Protein AF-A0AAF0Z8D1-F1 (afdb_monomer_lite)

InterPro domains:
  IPR003369 Sec-independent protein translocase protein TatA/B/E [PF02416] (7-51)
  IPR006312 Sec-independent protein translocase protein TatA/E [MF_00236] (3-72)
  IPR006312 Sec-independent protein translocase protein TatA/E [TIGR01411] (8-50)

Foldseek 3Di:
DCVPCVPVVNVVVVVVVVCVVQNPVRVVVVCVVVVVVVVVVVVVVVCVVCVVPDDDDDDDPDDDDDDDDDDDDPPPDPPDDDDDDDDDDDDDDDD

pLDDT: mean 72.68, std 16.77, range [47.09, 95.38]

Sequence (95 aa):
MLGNAVKPTHLLILLIILVLLFGAKKLPDLAKSVGQSLKIFKKEMKELTEDDDKTAPTVQVVTPEQGAATPPVTPVDVTANPPRTPSGSTTPPQA

Secondary structure (DSSP, 8-state):
--TTTT-HHHHHHHHHHHHHHH-TTHHHHHHHHHHHHHHHHHHHHHHHHHTTS---PPP----------------------PPP-----------

Structure (mmCIF, N/CA/C/O backbone):
data_AF-A0AAF0Z8D1-F1
#
_entry.id   AF-A0AAF0Z8D1-F1
#
loop_
_atom_site.group_PDB
_atom_site.id
_atom_site.type_symbol
_atom_site.label_atom_id
_atom_site.label_alt_id
_atom_site.label_comp_id
_atom_site.label_asym_id
_atom_site.label_entity_id
_atom_site.label_seq_id
_atom_site.pdbx_PDB_ins_code
_atom_site.Cartn_x
_atom_site.Cartn_y
_atom_site.Cartn_z
_atom_site.occupancy
_atom_site.B_iso_or_equiv
_atom_site.auth_seq_id
_atom_site.auth_comp_id
_atom_site.auth_asym_id
_atom_site.auth_atom_id
_atom_site.pdbx_PDB_model_num
ATOM 1 N N . MET A 1 1 ? 23.044 16.593 -9.554 1.00 54.38 1 MET A N 1
ATOM 2 C CA . MET A 1 1 ? 23.498 15.238 -9.952 1.00 54.38 1 MET A CA 1
ATOM 3 C C . MET A 1 1 ? 22.549 14.099 -9.531 1.00 54.38 1 MET A C 1
ATOM 5 O O . MET A 1 1 ? 22.804 12.968 -9.906 1.00 54.38 1 MET A O 1
ATOM 9 N N . LEU A 1 2 ? 21.433 14.361 -8.824 1.00 60.97 2 LEU A N 1
ATOM 10 C CA . LEU A 1 2 ? 20.529 13.320 -8.286 1.00 60.97 2 LEU A CA 1
ATOM 11 C C . LEU A 1 2 ? 19.298 12.996 -9.172 1.00 60.97 2 LEU A C 1
ATOM 13 O O . LEU A 1 2 ? 18.630 11.989 -8.966 1.00 60.97 2 LEU A O 1
ATOM 17 N N . GLY A 1 3 ? 19.004 13.817 -10.188 1.00 66.12 3 GLY A N 1
ATOM 18 C CA . GLY A 1 3 ? 17.765 13.728 -10.982 1.00 66.12 3 GLY A CA 1
ATOM 19 C C . GLY A 1 3 ? 17.630 12.497 -11.889 1.00 66.12 3 GLY A C 1
ATOM 20 O O . GLY A 1 3 ? 16.544 12.218 -12.385 1.00 66.12 3 GLY A O 1
ATOM 21 N N . ASN A 1 4 ? 18.706 11.730 -12.093 1.00 69.44 4 ASN A N 1
ATOM 22 C CA . ASN A 1 4 ? 18.684 10.543 -12.952 1.00 69.44 4 ASN A CA 1
ATOM 23 C C . ASN A 1 4 ? 18.438 9.235 -12.188 1.00 69.44 4 ASN A C 1
ATOM 25 O O . ASN A 1 4 ? 18.012 8.266 -12.809 1.00 69.44 4 ASN A O 1
ATOM 29 N N . ALA A 1 5 ? 18.685 9.205 -10.874 1.00 66.44 5 ALA A N 1
ATOM 30 C CA . ALA A 1 5 ? 18.557 7.994 -10.059 1.00 66.44 5 ALA A CA 1
ATOM 31 C C . ALA A 1 5 ? 17.092 7.593 -9.826 1.00 66.44 5 ALA A C 1
ATOM 33 O O . ALA A 1 5 ? 16.782 6.421 -9.652 1.00 66.44 5 ALA A O 1
ATOM 34 N N . VAL A 1 6 ? 16.182 8.568 -9.887 1.00 79.56 6 VAL A N 1
ATOM 35 C CA . VAL A 1 6 ? 14.740 8.375 -9.676 1.00 79.56 6 VAL A CA 1
ATOM 36 C C . VAL A 1 6 ? 13.973 8.390 -10.998 1.00 79.56 6 VAL A C 1
ATOM 38 O O . VAL A 1 6 ? 12.808 8.778 -11.063 1.00 79.56 6 VAL A O 1
ATOM 41 N N . LYS A 1 7 ? 14.633 7.996 -12.095 1.00 84.56 7 LYS A N 1
ATOM 42 C CA . LYS A 1 7 ? 13.953 7.881 -13.383 1.00 84.56 7 LYS A CA 1
ATOM 43 C C . LYS A 1 7 ? 12.848 6.823 -13.277 1.00 84.56 7 LYS A C 1
ATOM 45 O O . LYS A 1 7 ? 13.134 5.720 -12.804 1.00 84.56 7 LYS A O 1
ATOM 50 N N . PRO A 1 8 ? 11.622 7.107 -13.760 1.00 84.94 8 PRO A N 1
ATOM 51 C CA . PRO A 1 8 ? 10.491 6.178 -13.677 1.00 84.94 8 PRO A CA 1
ATOM 52 C C . PRO A 1 8 ? 10.817 4.777 -14.205 1.00 84.94 8 PRO A C 1
ATOM 54 O O . PRO A 1 8 ? 10.347 3.781 -13.666 1.00 84.94 8 PRO A O 1
ATOM 57 N N . THR A 1 9 ? 11.693 4.693 -15.210 1.00 88.62 9 THR A N 1
ATOM 58 C CA . THR A 1 9 ? 12.191 3.430 -15.765 1.00 88.62 9 THR A CA 1
ATOM 59 C C . THR A 1 9 ? 12.975 2.587 -14.760 1.00 88.62 9 THR A C 1
ATOM 61 O O . THR A 1 9 ? 12.772 1.379 -14.709 1.00 88.62 9 THR A O 1
ATOM 64 N N . HIS A 1 10 ? 13.829 3.194 -13.930 1.00 86.88 10 HIS A N 1
ATOM 65 C CA . HIS A 1 10 ? 14.610 2.467 -12.923 1.00 86.88 10 HIS A CA 1
ATOM 66 C C . HIS A 1 10 ? 13.710 1.958 -11.792 1.00 86.88 10 HIS A C 1
ATOM 68 O O . HIS A 1 10 ? 13.858 0.815 -11.362 1.00 86.88 10 HIS A O 1
ATOM 74 N N . LEU A 1 11 ? 12.727 2.762 -11.365 1.00 89.38 11 LEU A N 1
ATOM 75 C CA . LEU A 1 11 ? 11.721 2.315 -10.396 1.00 89.38 11 LEU A CA 1
ATOM 76 C C . LEU A 1 11 ? 10.865 1.169 -10.934 1.00 89.38 11 LEU A C 1
ATOM 78 O O . LEU A 1 11 ? 10.590 0.231 -10.192 1.00 89.38 11 LEU A O 1
ATOM 82 N N . LEU A 1 12 ? 10.472 1.213 -12.209 1.00 91.75 12 LEU A N 1
ATOM 83 C CA . LEU A 1 12 ? 9.690 0.140 -12.819 1.00 91.75 12 LEU A CA 1
ATOM 84 C C . LEU A 1 12 ? 10.473 -1.180 -12.844 1.00 91.75 12 LEU A C 1
ATOM 86 O O . LEU A 1 12 ? 9.924 -2.224 -12.505 1.00 91.75 12 LEU A O 1
ATOM 90 N N . ILE A 1 13 ? 11.764 -1.129 -13.179 1.00 93.12 13 ILE A N 1
ATOM 91 C CA . ILE A 1 13 ? 12.650 -2.302 -13.170 1.00 93.12 13 ILE A CA 1
ATOM 92 C C . ILE A 1 13 ? 12.811 -2.859 -11.752 1.00 93.12 13 ILE A C 1
ATOM 94 O O . ILE A 1 13 ? 12.674 -4.065 -11.552 1.00 93.12 13 ILE A O 1
ATOM 98 N N . LEU A 1 14 ? 13.032 -1.997 -10.755 1.00 91.62 14 LEU A N 1
ATOM 99 C CA . LEU A 1 14 ? 13.126 -2.416 -9.356 1.00 91.62 14 LEU A CA 1
ATOM 100 C C . LEU A 1 14 ? 11.818 -3.055 -8.870 1.00 91.62 14 LEU A C 1
ATOM 102 O O . LEU A 1 14 ? 11.847 -4.100 -8.222 1.00 91.62 14 LEU A O 1
ATOM 106 N N . LEU A 1 15 ? 10.675 -2.461 -9.220 1.00 91.44 15 LEU A N 1
ATOM 107 C CA . LEU A 1 15 ? 9.354 -2.987 -8.888 1.00 91.44 15 LEU A CA 1
ATOM 108 C C . LEU A 1 15 ? 9.133 -4.366 -9.514 1.00 91.44 15 LEU A C 1
ATOM 110 O O . LEU A 1 15 ? 8.651 -5.262 -8.829 1.00 91.44 15 LEU A O 1
ATOM 114 N N . ILE A 1 16 ? 9.517 -4.556 -10.778 1.00 94.06 16 ILE A N 1
ATOM 115 C CA . ILE A 1 16 ? 9.431 -5.853 -11.461 1.00 94.06 16 ILE A CA 1
ATOM 116 C C . ILE A 1 16 ? 10.241 -6.908 -10.705 1.00 94.06 16 ILE A C 1
ATOM 118 O O . ILE A 1 16 ? 9.701 -7.967 -10.394 1.00 94.06 16 ILE A O 1
ATOM 122 N N . ILE A 1 17 ? 11.494 -6.615 -10.339 1.00 94.50 17 ILE A N 1
ATOM 123 C CA . ILE A 1 17 ? 12.338 -7.542 -9.566 1.00 94.50 17 ILE A CA 1
ATOM 124 C C . ILE A 1 17 ? 11.685 -7.871 -8.216 1.00 94.50 17 ILE A C 1
ATOM 126 O O . ILE A 1 17 ? 11.625 -9.033 -7.821 1.00 94.50 17 ILE A O 1
ATOM 130 N N . LEU A 1 18 ? 11.131 -6.873 -7.528 1.00 93.38 18 LEU A N 1
ATOM 131 C CA . LEU A 1 18 ? 10.437 -7.067 -6.255 1.00 93.38 18 LEU A CA 1
ATOM 132 C C . LEU A 1 18 ? 9.188 -7.953 -6.417 1.00 93.38 18 LEU A C 1
ATOM 134 O O . LEU A 1 18 ? 8.949 -8.847 -5.610 1.00 93.38 18 LEU A O 1
ATOM 138 N N . VAL A 1 19 ? 8.417 -7.763 -7.490 1.00 92.88 19 VAL A N 1
ATOM 139 C CA . VAL A 1 19 ? 7.268 -8.614 -7.838 1.00 92.88 19 VAL A CA 1
ATOM 140 C C . VAL A 1 19 ? 7.706 -10.039 -8.178 1.00 92.88 19 VAL A C 1
ATOM 142 O O . VAL A 1 19 ? 6.997 -10.972 -7.822 1.00 92.88 19 VAL A O 1
ATOM 145 N N . LEU A 1 20 ? 8.851 -10.237 -8.832 1.00 93.94 20 LEU A N 1
ATOM 146 C CA . LEU A 1 20 ? 9.394 -11.569 -9.129 1.00 93.94 20 LEU A CA 1
ATOM 147 C C . LEU A 1 20 ? 9.835 -12.311 -7.859 1.00 93.94 20 LEU A C 1
ATOM 149 O O . LEU A 1 20 ? 9.571 -13.503 -7.738 1.00 93.94 20 LEU A O 1
ATOM 153 N N . LEU A 1 21 ? 10.460 -11.617 -6.903 1.00 93.38 21 LEU A N 1
ATOM 154 C CA . LEU A 1 21 ? 10.923 -12.210 -5.641 1.00 93.38 21 LEU A CA 1
ATOM 155 C C . LEU A 1 21 ? 9.772 -12.501 -4.671 1.00 93.38 21 LEU A C 1
ATOM 157 O O . LEU A 1 21 ? 9.700 -13.582 -4.093 1.00 93.38 21 LEU A O 1
ATOM 161 N N . PHE A 1 22 ? 8.883 -11.529 -4.471 1.00 90.38 22 PHE A N 1
ATOM 162 C CA . PHE A 1 22 ? 7.805 -11.623 -3.484 1.00 90.38 22 PHE A CA 1
ATOM 163 C C . PHE A 1 22 ? 6.498 -12.172 -4.076 1.00 90.38 22 PHE A C 1
ATOM 165 O O . PHE A 1 22 ? 5.653 -12.690 -3.349 1.00 90.38 22 PHE A O 1
ATOM 172 N N . GLY A 1 23 ? 6.315 -12.084 -5.391 1.00 88.88 23 GLY A N 1
ATOM 173 C CA . GLY A 1 23 ? 5.095 -12.462 -6.098 1.00 88.88 23 GLY A CA 1
ATOM 174 C C . GLY A 1 23 ? 4.074 -11.323 -6.199 1.00 88.88 23 GLY A C 1
ATOM 175 O O . GLY A 1 23 ? 3.871 -10.537 -5.267 1.00 88.88 23 GLY A O 1
ATOM 176 N N . ALA A 1 24 ? 3.332 -11.289 -7.313 1.00 88.12 24 ALA A N 1
ATOM 177 C CA . ALA A 1 24 ? 2.309 -10.273 -7.595 1.00 88.12 24 ALA A CA 1
ATOM 178 C C . ALA A 1 24 ? 1.176 -10.212 -6.553 1.00 88.12 24 ALA A C 1
ATOM 180 O O . ALA A 1 24 ? 0.513 -9.188 -6.425 1.00 88.12 24 ALA A O 1
ATOM 181 N N . LYS A 1 25 ? 0.960 -11.289 -5.782 1.00 88.62 25 LYS A N 1
ATOM 182 C CA . LYS A 1 25 ? -0.090 -11.355 -4.753 1.00 88.62 25 LYS A CA 1
ATOM 183 C C . LYS A 1 25 ? 0.367 -10.877 -3.372 1.00 88.62 25 LYS A C 1
ATOM 185 O O . LYS A 1 25 ? -0.488 -10.555 -2.557 1.00 88.62 25 LYS A O 1
ATOM 190 N N . LYS A 1 26 ? 1.676 -10.823 -3.094 1.00 88.06 26 LYS A N 1
ATOM 191 C CA . LYS A 1 26 ? 2.215 -10.450 -1.770 1.00 88.06 26 LYS A CA 1
ATOM 192 C C . LYS A 1 26 ? 2.491 -8.960 -1.639 1.00 88.06 26 LYS A C 1
ATOM 194 O O . LYS A 1 26 ? 2.207 -8.391 -0.594 1.00 88.06 26 LYS A O 1
ATOM 199 N N . LEU A 1 27 ? 2.950 -8.312 -2.706 1.00 91.62 27 LEU A N 1
ATOM 200 C CA . LEU A 1 27 ? 3.125 -6.858 -2.743 1.00 91.62 27 LEU A CA 1
ATOM 201 C C . LEU A 1 27 ? 1.848 -6.062 -2.395 1.00 91.62 27 LEU A C 1
ATOM 203 O O . LEU A 1 27 ? 1.918 -5.214 -1.506 1.00 91.62 27 LEU A O 1
ATOM 207 N N . PRO A 1 28 ? 0.675 -6.327 -3.011 1.00 87.00 28 PRO A N 1
ATOM 208 C CA . PRO A 1 28 ? -0.551 -5.597 -2.679 1.00 87.00 28 PRO A CA 1
ATOM 209 C C . PRO A 1 28 ? -1.091 -5.932 -1.284 1.00 87.00 28 PRO A C 1
ATOM 211 O O . PRO A 1 28 ? -1.756 -5.102 -0.675 1.00 87.00 28 PRO A O 1
ATOM 214 N N . ASP A 1 29 ? -0.809 -7.131 -0.776 1.00 92.12 29 ASP A N 1
ATOM 215 C CA . ASP A 1 29 ? -1.206 -7.585 0.561 1.00 92.12 29 ASP A CA 1
ATOM 216 C C . ASP A 1 29 ? -0.410 -6.836 1.647 1.00 92.12 29 ASP A C 1
ATOM 218 O O . ASP A 1 29 ? -0.981 -6.218 2.546 1.00 92.12 29 ASP A O 1
ATOM 222 N N . LEU A 1 30 ? 0.916 -6.765 1.477 1.00 92.69 30 LEU A N 1
ATOM 223 C CA . LEU A 1 30 ? 1.820 -5.980 2.324 1.00 92.69 30 LEU A CA 1
ATOM 224 C C . LEU A 1 30 ? 1.522 -4.478 2.244 1.00 92.69 30 LEU A C 1
ATOM 226 O O . LEU A 1 30 ? 1.501 -3.793 3.263 1.00 92.69 30 LEU A O 1
ATOM 230 N N . ALA A 1 31 ? 1.253 -3.954 1.047 1.00 92.50 31 ALA A N 1
ATOM 231 C CA . ALA A 1 31 ? 0.893 -2.550 0.878 1.00 92.50 31 ALA A CA 1
ATOM 232 C C . ALA A 1 31 ? -0.428 -2.203 1.583 1.00 92.50 31 ALA A C 1
ATOM 234 O O . ALA A 1 31 ? -0.539 -1.125 2.163 1.00 92.50 31 ALA A O 1
ATOM 235 N N . LYS A 1 32 ? -1.419 -3.106 1.571 1.00 92.75 32 LYS A N 1
ATOM 236 C CA . LYS A 1 32 ? -2.695 -2.912 2.278 1.00 92.75 32 LYS A CA 1
ATOM 237 C C . LYS A 1 32 ? -2.512 -2.888 3.792 1.00 92.75 32 LYS A C 1
ATOM 239 O O . LYS A 1 32 ? -3.018 -1.968 4.429 1.00 92.75 32 LYS A O 1
ATOM 244 N N . SER A 1 33 ? -1.770 -3.837 4.365 1.00 93.38 33 SER A N 1
ATOM 245 C CA . SER A 1 33 ? -1.551 -3.883 5.819 1.00 93.38 33 SER A CA 1
ATOM 246 C C . SER A 1 33 ? -0.734 -2.687 6.318 1.00 93.38 33 SER A C 1
ATOM 248 O O . SER A 1 33 ? -1.140 -2.013 7.263 1.00 93.38 33 SER A O 1
ATOM 250 N N . VAL A 1 34 ? 0.363 -2.350 5.632 1.00 95.38 34 VAL A N 1
ATOM 251 C CA . VAL A 1 34 ? 1.194 -1.178 5.953 1.00 95.38 34 VAL A CA 1
ATOM 252 C C . VAL A 1 34 ? 0.422 0.122 5.725 1.00 95.38 34 VAL A C 1
ATOM 254 O O . VAL A 1 34 ? 0.485 1.034 6.549 1.00 95.38 34 VAL A O 1
ATOM 257 N N . GLY A 1 35 ? -0.344 0.209 4.638 1.00 93.19 35 GLY A N 1
ATOM 258 C CA . GLY A 1 35 ? -1.169 1.371 4.318 1.00 93.19 35 GLY A CA 1
ATOM 259 C C . GLY A 1 35 ? -2.263 1.622 5.352 1.00 93.19 35 GLY A C 1
ATOM 260 O O . GLY A 1 35 ? -2.537 2.775 5.678 1.00 93.19 35 GLY A O 1
ATOM 261 N N . GLN A 1 36 ? -2.850 0.568 5.921 1.00 94.31 36 GLN A N 1
ATOM 262 C CA . GLN A 1 36 ? -3.854 0.689 6.975 1.00 94.31 36 GLN A CA 1
ATOM 263 C C . GLN A 1 36 ? -3.244 1.212 8.283 1.00 94.31 36 GLN A C 1
ATOM 265 O O . GLN A 1 36 ? -3.787 2.154 8.862 1.00 94.31 36 GLN A O 1
ATOM 270 N N . SER A 1 37 ? -2.075 0.703 8.686 1.00 93.62 37 SER A N 1
ATOM 271 C CA . SER A 1 37 ? -1.321 1.233 9.834 1.00 93.62 37 SER A CA 1
ATOM 272 C C . SER A 1 37 ? -0.914 2.692 9.624 1.00 93.62 37 SER A C 1
ATOM 274 O O . SER A 1 37 ? -1.071 3.518 10.522 1.00 93.62 37 SER A O 1
ATOM 276 N N . LEU A 1 38 ? -0.456 3.043 8.418 1.00 95.25 38 LEU A N 1
ATOM 277 C CA . LEU A 1 38 ? -0.074 4.413 8.086 1.00 95.25 38 LEU A CA 1
ATOM 278 C C . LEU A 1 38 ? -1.284 5.355 8.021 1.00 95.25 38 LEU A C 1
ATOM 280 O O . LEU A 1 38 ? -1.155 6.517 8.391 1.00 95.25 38 LEU A O 1
ATOM 284 N N . LYS A 1 39 ? -2.457 4.882 7.581 1.00 92.00 39 LYS A N 1
ATOM 285 C CA . LYS A 1 39 ? -3.711 5.655 7.557 1.00 92.00 39 LYS A CA 1
ATOM 286 C C . LYS A 1 39 ? -4.162 6.023 8.966 1.00 92.00 39 LYS A C 1
ATOM 288 O O . LYS A 1 39 ? -4.536 7.172 9.182 1.00 92.00 39 LYS A O 1
ATOM 293 N N . ILE A 1 40 ? -4.123 5.066 9.895 1.00 92.62 40 ILE A N 1
ATOM 294 C CA . ILE A 1 40 ? -4.460 5.302 11.304 1.00 92.62 40 ILE A CA 1
ATOM 295 C C . ILE A 1 40 ? -3.449 6.283 11.888 1.00 92.62 40 ILE A C 1
ATOM 297 O O . ILE A 1 40 ? -3.834 7.362 12.308 1.00 92.62 40 ILE A O 1
ATOM 301 N N . PHE A 1 41 ? -2.153 5.999 11.763 1.00 93.69 41 PHE A N 1
ATOM 302 C CA . PHE A 1 41 ? -1.095 6.892 12.235 1.00 93.69 41 PHE A CA 1
ATOM 303 C C . PHE A 1 41 ? -1.208 8.317 11.676 1.00 93.69 41 PHE A C 1
ATOM 305 O O . PHE A 1 41 ? -1.055 9.284 12.410 1.00 93.69 41 PHE A O 1
ATOM 312 N N . LYS A 1 42 ? -1.527 8.467 10.384 1.00 89.19 42 LYS A N 1
ATOM 313 C CA . LYS A 1 42 ? -1.755 9.774 9.754 1.00 89.19 42 LYS A CA 1
ATOM 314 C C . LYS A 1 42 ? -2.960 10.491 10.351 1.00 89.19 42 LYS A C 1
ATOM 316 O O . LYS A 1 42 ? -2.905 11.706 10.476 1.00 89.19 42 LYS A O 1
ATOM 321 N N . LYS A 1 43 ? -4.031 9.761 10.665 1.00 89.56 43 LYS A N 1
ATOM 322 C CA . LYS A 1 43 ? -5.245 10.310 11.267 1.00 89.56 43 LYS A CA 1
ATOM 323 C C . LYS A 1 43 ? -4.980 10.782 12.694 1.00 89.56 43 LYS A C 1
ATOM 325 O O . LYS A 1 43 ? -5.259 11.938 12.965 1.00 89.56 43 LYS A O 1
ATOM 330 N N . GLU A 1 44 ? -4.359 9.950 13.527 1.00 88.75 44 GLU A N 1
ATOM 331 C CA . GLU A 1 44 ? -3.985 10.329 14.897 1.00 88.75 44 GLU A CA 1
ATOM 332 C C . GLU A 1 44 ? -3.011 11.520 14.889 1.00 88.75 44 GLU A C 1
ATOM 334 O O . GLU A 1 44 ? -3.202 12.493 15.601 1.00 88.75 44 GLU A O 1
ATOM 339 N N . MET A 1 45 ? -1.993 11.510 14.018 1.00 88.00 45 MET A N 1
ATOM 340 C CA . MET A 1 45 ? -1.066 12.645 13.886 1.00 88.00 45 MET A CA 1
ATOM 341 C C . MET A 1 45 ? -1.739 13.932 13.414 1.00 88.00 45 MET A C 1
ATOM 343 O O . MET A 1 45 ? -1.309 15.022 13.784 1.00 88.00 45 MET A O 1
ATOM 347 N N . LYS A 1 46 ? -2.741 13.803 12.545 1.00 86.19 46 LYS A N 1
ATOM 348 C CA . LYS A 1 46 ? -3.508 14.928 12.024 1.00 86.19 46 LYS A CA 1
ATOM 349 C C . LYS A 1 46 ? -4.439 15.469 13.105 1.00 86.19 46 LYS A C 1
ATOM 351 O O . LYS A 1 46 ? -4.468 16.671 13.258 1.00 86.19 46 LYS A O 1
ATOM 356 N N . GLU A 1 47 ? -5.068 14.622 13.914 1.00 81.50 47 GLU A N 1
ATOM 357 C CA . GLU A 1 47 ? -5.851 15.023 15.094 1.00 81.50 47 GLU A CA 1
ATOM 358 C C . GLU A 1 47 ? -4.991 15.802 16.101 1.00 81.50 47 GLU A C 1
ATOM 360 O O . GLU A 1 47 ? -5.325 16.930 16.438 1.00 81.50 47 GLU A O 1
ATOM 365 N N . LEU A 1 48 ? -3.789 15.308 16.417 1.00 77.88 48 LEU A N 1
ATOM 366 C CA . LEU A 1 48 ? -2.826 16.018 17.276 1.00 77.88 48 LEU A CA 1
ATOM 367 C C . LEU A 1 48 ? -2.314 17.353 16.700 1.00 77.88 48 LEU A C 1
ATOM 369 O O . LEU A 1 48 ? -1.766 18.168 17.435 1.00 77.88 48 LEU A O 1
ATOM 373 N N . THR A 1 49 ? -2.411 17.547 15.383 1.00 73.81 49 THR A N 1
ATOM 374 C CA . THR A 1 49 ? -2.029 18.791 14.689 1.00 73.81 49 THR A CA 1
ATOM 375 C C . THR A 1 49 ? -3.231 19.716 14.465 1.00 73.81 49 THR A C 1
ATOM 377 O O . THR A 1 49 ? -3.052 20.922 14.336 1.00 73.81 49 THR A O 1
ATOM 380 N N . GLU A 1 50 ? -4.441 19.163 14.388 1.00 68.19 50 GLU A N 1
ATOM 381 C CA . GLU A 1 50 ? -5.694 19.858 14.067 1.00 68.19 50 GLU A CA 1
ATOM 382 C C . GLU A 1 50 ? -6.557 20.160 15.295 1.00 68.19 50 GLU A C 1
ATOM 384 O O . GLU A 1 50 ? -7.570 20.840 15.151 1.00 68.19 50 GLU A O 1
ATOM 389 N N . ASP A 1 51 ? -6.162 19.741 16.499 1.00 58.53 51 ASP A N 1
ATOM 390 C CA . ASP A 1 51 ? -6.780 20.191 17.756 1.00 58.53 51 ASP A CA 1
ATOM 391 C C . ASP A 1 51 ? -6.630 21.714 18.009 1.00 58.53 51 ASP A C 1
ATOM 393 O O . ASP A 1 51 ? -7.261 22.244 18.922 1.00 58.53 51 ASP A O 1
ATOM 397 N N . ASP A 1 52 ? -5.894 22.446 17.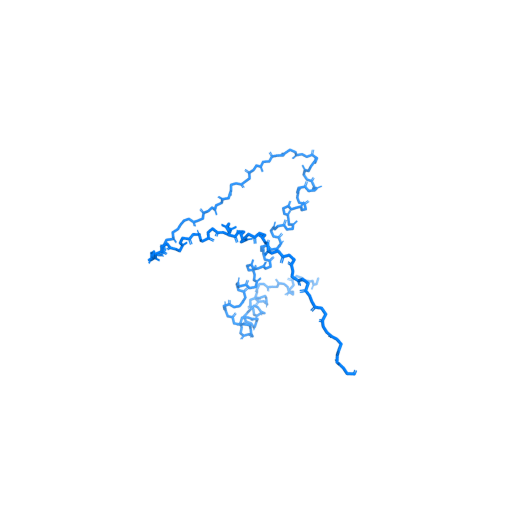158 1.00 58.41 52 ASP A N 1
ATOM 398 C CA . ASP A 1 52 ? -5.938 23.918 17.072 1.00 58.41 52 ASP A CA 1
ATOM 399 C C . ASP A 1 52 ? -7.032 24.458 16.109 1.00 58.41 52 ASP A C 1
ATOM 401 O O . ASP A 1 52 ? -7.439 25.609 16.235 1.00 58.41 52 ASP A O 1
ATOM 405 N N . ASP A 1 53 ? -7.596 23.653 15.193 1.00 56.41 53 ASP A N 1
ATOM 406 C CA . ASP A 1 53 ? -8.542 24.109 14.155 1.00 56.41 53 ASP A CA 1
ATOM 407 C C . ASP A 1 53 ? -9.586 23.030 13.738 1.00 56.41 53 ASP A C 1
ATOM 409 O O . ASP A 1 53 ? -9.539 22.425 12.670 1.00 56.41 53 ASP A O 1
ATOM 413 N N . LYS A 1 54 ? -10.604 22.836 14.586 1.00 52.78 54 LYS A N 1
ATOM 414 C CA . LYS A 1 54 ? -12.016 22.476 14.279 1.00 52.78 54 LYS A CA 1
ATOM 415 C C . LYS A 1 54 ? -12.343 21.385 13.218 1.00 52.78 54 LYS A C 1
ATOM 417 O O . LYS A 1 54 ? -12.497 21.647 12.030 1.00 52.78 54 LYS A O 1
ATOM 422 N N . THR A 1 55 ? -12.735 20.216 13.741 1.00 59.72 55 THR A N 1
ATOM 423 C CA . THR A 1 55 ? -13.871 19.323 13.368 1.00 59.72 55 THR A CA 1
ATOM 424 C C . THR A 1 55 ? -14.313 19.202 11.891 1.00 59.72 55 THR A C 1
ATOM 426 O O . THR A 1 55 ? -15.053 20.045 11.383 1.00 59.72 55 THR A O 1
ATOM 429 N N . ALA A 1 56 ? -14.105 18.018 11.288 1.00 56.62 56 ALA A N 1
ATOM 430 C CA . ALA A 1 56 ? -15.002 17.466 10.257 1.00 56.62 56 ALA A CA 1
ATOM 431 C C . ALA A 1 56 ? -14.997 15.913 10.236 1.00 56.62 56 ALA A C 1
ATOM 433 O O . ALA A 1 56 ? -13.933 15.306 10.091 1.00 56.62 56 ALA A O 1
ATOM 434 N N . PRO A 1 57 ? -16.159 15.231 10.331 1.00 62.41 57 PRO A N 1
ATOM 435 C CA . PRO A 1 57 ? -16.241 13.778 10.222 1.00 62.41 57 PRO A CA 1
ATOM 436 C C . PRO A 1 57 ? -16.260 13.378 8.740 1.00 62.41 57 PRO A C 1
ATOM 438 O O . PRO A 1 57 ? -17.159 13.771 7.999 1.00 62.41 57 PRO A O 1
ATOM 441 N N . THR A 1 58 ? -15.285 12.583 8.286 1.00 50.62 58 THR A N 1
ATOM 442 C CA . THR A 1 58 ? -15.334 11.988 6.942 1.00 50.62 58 THR A CA 1
ATOM 443 C C . THR A 1 58 ? -15.885 10.565 7.001 1.00 50.62 58 THR A C 1
ATOM 445 O O . THR A 1 58 ? -15.444 9.720 7.782 1.00 50.62 58 THR A O 1
ATOM 448 N N . VAL A 1 59 ? -16.906 10.362 6.178 1.00 53.50 59 VAL A N 1
ATOM 449 C CA . VAL A 1 59 ? -17.779 9.201 6.032 1.00 53.50 59 VAL A CA 1
ATOM 450 C C . VAL A 1 59 ? -16.988 7.902 5.843 1.00 53.50 59 VAL A C 1
ATOM 452 O O . VAL A 1 59 ? -16.122 7.794 4.975 1.00 53.50 59 VAL A O 1
ATOM 455 N N . GLN A 1 60 ? -17.326 6.889 6.647 1.00 55.84 60 GLN A N 1
ATOM 456 C CA . GLN A 1 60 ? -16.934 5.503 6.410 1.00 55.84 60 GLN A CA 1
ATOM 457 C C . GLN A 1 60 ? -17.656 4.998 5.157 1.00 55.84 60 GLN A C 1
ATOM 459 O O . GLN A 1 60 ? -18.859 4.749 5.184 1.00 55.84 60 GLN A O 1
ATOM 464 N N . VAL A 1 61 ? -16.919 4.839 4.057 1.00 49.31 61 VAL A N 1
ATOM 465 C CA . VAL A 1 61 ? -17.386 4.060 2.908 1.00 49.31 61 VAL A CA 1
ATOM 466 C C . VAL A 1 61 ? -17.332 2.590 3.309 1.00 49.31 61 VAL A C 1
ATOM 468 O O . VAL A 1 61 ? -16.314 1.915 3.173 1.00 49.31 61 VAL A O 1
ATOM 471 N N . VAL A 1 62 ? -18.445 2.112 3.852 1.00 57.22 62 VAL A N 1
ATOM 472 C CA . VAL A 1 62 ? -18.862 0.724 3.687 1.00 57.22 6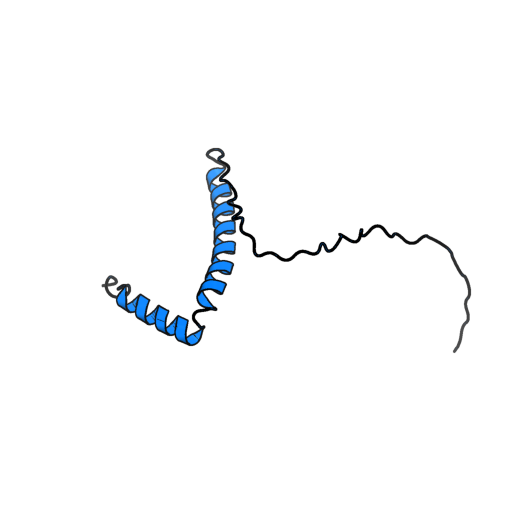2 VAL A CA 1
ATOM 473 C C . VAL A 1 62 ? -19.053 0.495 2.186 1.00 57.22 62 VAL A C 1
ATOM 475 O O . VAL A 1 62 ? -19.887 1.145 1.565 1.00 57.22 62 VAL A O 1
ATOM 478 N N . THR A 1 63 ? -18.258 -0.382 1.574 1.00 52.00 63 THR A N 1
ATOM 479 C CA . THR A 1 63 ? -18.604 -0.953 0.265 1.00 52.00 63 THR A CA 1
ATOM 480 C C . THR A 1 63 ? -19.494 -2.171 0.522 1.00 52.00 63 THR A C 1
ATOM 482 O O . THR A 1 63 ? -18.997 -3.155 1.074 1.00 52.00 63 THR A O 1
ATOM 485 N N . PRO A 1 64 ? -20.792 -2.125 0.171 1.00 62.53 64 PRO A N 1
ATOM 486 C CA . PRO A 1 64 ? -21.623 -3.316 0.062 1.00 62.53 64 PRO A CA 1
ATOM 487 C C . PRO A 1 64 ? -21.361 -4.019 -1.281 1.00 62.53 64 PRO A C 1
ATOM 489 O O . PRO A 1 64 ? -21.100 -3.334 -2.263 1.00 62.53 64 PRO A O 1
ATOM 492 N N . GLU A 1 65 ? -21.411 -5.359 -1.274 1.00 54.69 65 GLU A N 1
ATOM 493 C CA . GLU A 1 65 ? -21.735 -6.318 -2.366 1.00 54.69 65 GLU A CA 1
ATOM 494 C C . GLU A 1 65 ? -20.972 -7.637 -2.097 1.00 54.69 65 GLU A C 1
ATOM 496 O O . GLU A 1 65 ? -19.794 -7.785 -2.405 1.00 54.69 65 GLU A O 1
ATOM 501 N N . GLN A 1 66 ? -21.493 -8.538 -1.261 1.00 55.16 66 GLN A N 1
ATOM 502 C CA . GLN A 1 66 ? -22.530 -9.527 -1.589 1.00 55.16 66 GLN A CA 1
ATOM 503 C C . GLN A 1 66 ? -22.061 -10.586 -2.605 1.00 55.16 66 GLN A C 1
ATOM 505 O O . GLN A 1 66 ? -22.272 -10.482 -3.806 1.00 55.16 66 GLN A O 1
ATOM 510 N N . GLY A 1 67 ? -21.489 -11.670 -2.073 1.00 47.09 67 GLY A N 1
ATOM 511 C CA . GLY A 1 67 ? -21.506 -13.000 -2.680 1.00 47.09 67 GLY A CA 1
ATOM 512 C C . GLY A 1 67 ? -22.266 -13.928 -1.734 1.00 47.09 67 GLY A C 1
ATOM 513 O O . GLY A 1 67 ? -21.815 -14.187 -0.622 1.00 47.09 67 GLY A O 1
ATOM 514 N N . ALA A 1 68 ? -23.462 -14.336 -2.138 1.00 55.22 68 ALA A N 1
ATOM 515 C CA . ALA A 1 68 ? -24.409 -15.103 -1.346 1.00 55.22 68 ALA A CA 1
ATOM 516 C C . ALA A 1 68 ? -23.897 -16.501 -0.946 1.00 55.22 68 ALA A C 1
ATOM 518 O O . ALA A 1 68 ? -23.538 -17.292 -1.812 1.00 55.22 68 ALA A O 1
ATOM 519 N N . ALA A 1 69 ? -23.969 -16.811 0.351 1.00 52.78 69 ALA A N 1
ATOM 520 C CA . ALA A 1 69 ? -24.570 -18.036 0.890 1.00 52.78 69 ALA A CA 1
ATOM 521 C C . ALA A 1 69 ? -24.653 -17.927 2.426 1.00 52.78 69 ALA A C 1
ATOM 523 O O . ALA A 1 69 ? -23.666 -18.083 3.140 1.00 52.78 69 ALA A O 1
ATOM 524 N N . THR A 1 70 ? -25.848 -17.637 2.933 1.00 50.88 70 THR A N 1
ATOM 525 C CA . THR A 1 70 ? -26.287 -17.941 4.306 1.00 50.88 70 THR A CA 1
ATOM 526 C C . THR A 1 70 ? -26.094 -19.442 4.591 1.00 50.88 70 THR A C 1
ATOM 528 O O . THR A 1 70 ? -26.222 -20.240 3.660 1.00 50.88 70 THR A O 1
ATOM 531 N N . PRO A 1 71 ? -25.795 -19.864 5.836 1.00 62.91 71 PRO A N 1
ATOM 532 C CA . PRO A 1 71 ? -26.744 -19.777 6.954 1.00 62.91 71 PRO A CA 1
ATOM 533 C C . PRO A 1 71 ? -26.221 -19.028 8.197 1.00 62.91 71 PRO A C 1
ATOM 535 O O . PRO A 1 71 ? -25.019 -18.813 8.347 1.00 62.91 71 PRO A O 1
ATOM 538 N N . PRO A 1 72 ? -27.134 -18.631 9.103 1.00 60.69 72 PRO A N 1
ATOM 539 C CA . PRO A 1 72 ? -26.811 -17.894 10.313 1.00 60.69 72 PRO A CA 1
ATOM 540 C C . PRO A 1 72 ? -26.135 -18.832 11.317 1.00 60.69 72 PRO A C 1
ATOM 542 O O . PRO A 1 72 ? -26.699 -19.860 11.684 1.00 60.69 72 PRO A O 1
ATOM 545 N N . VAL A 1 73 ? -24.947 -18.476 11.803 1.00 60.38 73 VAL A N 1
ATOM 546 C CA . VAL A 1 73 ? -24.475 -19.007 13.084 1.00 60.38 73 VAL A CA 1
ATOM 547 C C . VAL A 1 73 ? -24.949 -18.048 14.163 1.00 60.38 73 VAL A C 1
ATOM 549 O O 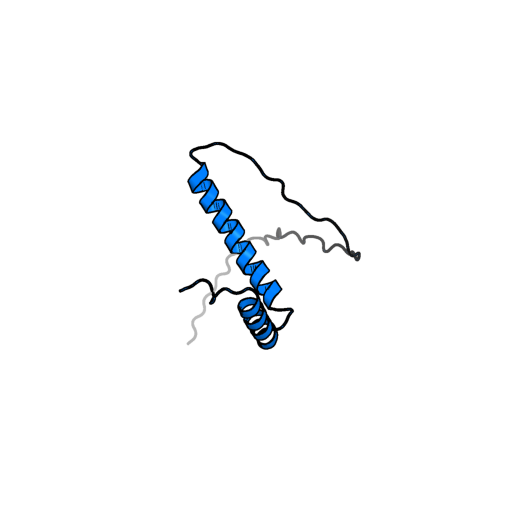. VAL A 1 73 ? -24.443 -16.941 14.326 1.00 60.38 73 VAL A O 1
ATOM 552 N N . THR A 1 74 ? -26.022 -18.464 14.825 1.00 60.88 74 THR A N 1
ATOM 553 C CA . THR A 1 74 ? -26.579 -17.853 16.026 1.00 60.88 74 THR A CA 1
ATOM 554 C C . THR A 1 74 ? -25.448 -17.530 17.010 1.00 60.88 74 THR A C 1
ATOM 556 O O . THR A 1 74 ? -24.622 -18.410 17.271 1.00 60.88 74 THR A O 1
ATOM 559 N N . PRO A 1 75 ? -25.392 -16.315 17.584 1.00 60.56 75 PRO A N 1
ATOM 560 C CA . PRO A 1 75 ? -24.531 -16.044 18.723 1.00 60.56 75 PRO A CA 1
ATOM 561 C C . PRO A 1 75 ? -24.989 -16.956 19.862 1.00 60.56 75 PRO A C 1
ATOM 563 O O . PRO A 1 75 ? -26.072 -16.771 20.414 1.00 60.56 75 PRO A O 1
ATOM 566 N N . VAL A 1 76 ? -24.207 -17.986 20.178 1.00 58.50 76 VAL A N 1
ATOM 567 C CA . VAL A 1 76 ? -24.370 -18.707 21.439 1.00 58.50 76 VAL A CA 1
ATOM 568 C C . VAL A 1 76 ? -23.898 -17.777 22.546 1.00 58.50 76 VAL A C 1
ATOM 570 O O . VAL A 1 76 ? -22.709 -17.578 22.775 1.00 58.50 76 VAL A O 1
ATOM 573 N N . ASP A 1 77 ? -24.898 -17.137 23.135 1.00 52.28 77 ASP A N 1
ATOM 574 C CA . ASP A 1 77 ? -24.933 -16.508 24.441 1.00 52.28 77 ASP A CA 1
ATOM 575 C C . ASP A 1 77 ? -23.902 -17.120 25.414 1.00 52.28 77 ASP A C 1
ATOM 577 O O . ASP A 1 77 ? -24.019 -18.269 25.840 1.00 52.28 77 ASP A O 1
ATOM 581 N N . VAL A 1 78 ? -22.869 -16.348 25.769 1.00 59.66 78 VAL A N 1
ATOM 582 C CA . VAL A 1 78 ? -21.996 -16.654 26.913 1.00 59.66 78 VAL A CA 1
ATOM 583 C C . VAL A 1 78 ? -22.674 -16.103 28.173 1.00 59.66 78 VAL A C 1
ATOM 585 O O . VAL A 1 78 ? -22.161 -15.204 28.829 1.00 59.66 78 VAL A O 1
ATOM 588 N N . THR A 1 79 ? -23.849 -16.637 28.512 1.00 58.19 79 THR A N 1
ATOM 589 C CA . THR A 1 79 ? -24.460 -16.530 29.845 1.00 58.19 79 THR A CA 1
ATOM 590 C C . THR A 1 79 ? -24.858 -17.924 30.315 1.00 58.19 79 THR A C 1
ATOM 592 O O . THR A 1 79 ? -26.023 -18.300 30.371 1.00 58.19 79 THR A O 1
ATOM 595 N N . ALA A 1 80 ? -23.865 -18.711 30.716 1.00 57.69 80 ALA A N 1
ATOM 596 C CA . ALA A 1 80 ? -24.093 -19.908 31.517 1.00 57.69 80 ALA A CA 1
ATOM 597 C C . ALA A 1 80 ? -23.093 -19.927 32.670 1.00 57.69 80 ALA A C 1
ATOM 599 O O . ALA A 1 80 ? -22.134 -20.689 32.685 1.00 57.69 80 ALA A O 1
ATOM 600 N N . ASN A 1 81 ? -23.324 -19.033 33.629 1.00 58.31 81 ASN A N 1
ATOM 601 C CA . ASN A 1 81 ? -22.870 -19.191 35.003 1.00 58.31 81 ASN A CA 1
ATOM 602 C C . ASN A 1 81 ? -23.441 -20.521 35.538 1.00 58.31 81 ASN A C 1
ATOM 604 O O . ASN A 1 81 ? -24.668 -20.614 35.646 1.00 58.31 81 ASN A O 1
ATOM 608 N N . PRO A 1 82 ? -22.634 -21.550 35.864 1.00 67.56 82 PRO A N 1
ATOM 609 C CA . PRO A 1 82 ? -23.128 -22.690 36.609 1.00 67.56 82 PRO A CA 1
ATOM 610 C C . PRO A 1 82 ? -23.015 -22.426 38.126 1.00 67.56 82 PRO A C 1
ATOM 612 O O . PRO A 1 82 ? -22.150 -21.674 38.577 1.00 67.56 82 PRO A O 1
ATOM 615 N N . PRO A 1 83 ? -23.905 -23.020 38.932 1.00 61.22 83 PRO A N 1
ATOM 616 C CA . PRO A 1 83 ? -24.200 -22.603 40.302 1.00 61.22 83 PRO A CA 1
ATOM 617 C C . PRO A 1 83 ? -23.083 -22.896 41.313 1.00 61.22 83 PRO A C 1
ATOM 619 O O . PRO A 1 83 ? -22.344 -23.870 41.198 1.00 61.22 83 PRO A O 1
ATOM 622 N N . ARG A 1 84 ? -23.043 -22.095 42.387 1.00 54.69 84 ARG A N 1
ATOM 623 C CA . ARG A 1 84 ? -22.354 -22.450 43.638 1.00 54.69 84 ARG 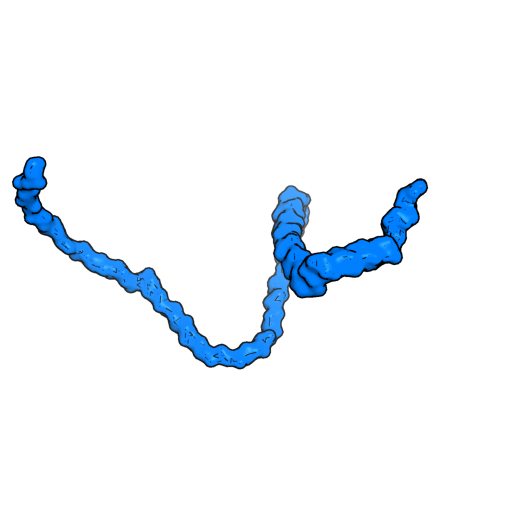A CA 1
ATOM 624 C C . ARG A 1 84 ? -22.917 -23.759 44.200 1.00 54.69 84 ARG A C 1
ATOM 626 O O . ARG A 1 84 ? -24.135 -23.920 44.213 1.00 54.69 84 ARG A O 1
ATOM 633 N N . THR A 1 85 ? -22.038 -24.594 44.763 1.00 53.16 85 THR A N 1
ATOM 634 C CA . THR A 1 85 ? -22.111 -25.311 46.070 1.00 53.16 85 THR A 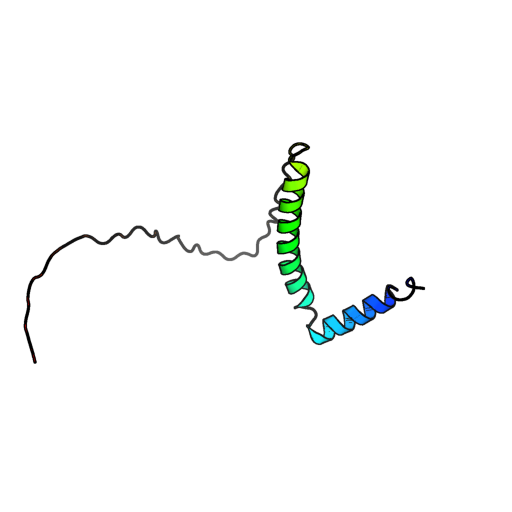CA 1
ATOM 635 C C . THR A 1 85 ? -21.260 -26.594 46.018 1.00 53.16 85 THR A C 1
ATOM 637 O O . THR A 1 85 ? -20.996 -27.092 44.928 1.00 53.16 85 THR A O 1
ATOM 640 N N . PRO A 1 86 ? -20.902 -27.226 47.151 1.00 52.03 86 PRO A N 1
ATOM 641 C CA . PRO A 1 86 ? -20.489 -26.694 48.450 1.00 52.03 86 PRO A CA 1
ATOM 642 C C . PRO A 1 86 ? -19.165 -27.340 48.930 1.00 52.03 86 PRO A C 1
ATOM 644 O O . PRO A 1 86 ? -18.644 -28.282 48.341 1.00 52.03 86 PRO A O 1
ATOM 647 N N . SER A 1 87 ? -18.638 -26.834 50.044 1.00 51.44 87 SER A N 1
ATOM 648 C CA . SER A 1 87 ? -17.590 -27.457 50.854 1.00 51.44 87 SER A CA 1
ATOM 649 C C . SER A 1 87 ? -17.767 -28.972 51.026 1.00 51.44 87 SER A C 1
ATOM 651 O O . SER A 1 87 ? -18.812 -29.429 51.484 1.00 51.44 87 SER A O 1
ATOM 653 N N . GLY A 1 88 ? -16.703 -29.725 50.748 1.00 49.31 88 GLY A N 1
ATOM 654 C CA . GLY A 1 88 ? -16.543 -31.129 51.110 1.00 49.31 88 GLY A CA 1
ATOM 655 C C . GLY A 1 88 ? -15.183 -31.320 51.771 1.00 49.31 88 GLY A C 1
ATOM 656 O O . GLY A 1 88 ? -14.166 -31.467 51.104 1.00 49.31 88 GLY A O 1
ATOM 657 N N . SER A 1 89 ? -15.177 -31.264 53.098 1.00 58.91 89 SER A N 1
ATOM 658 C CA . SER A 1 89 ? -14.143 -31.818 53.968 1.00 58.91 89 SER A CA 1
ATOM 659 C C . SER A 1 89 ? -13.744 -33.234 53.545 1.00 58.91 89 SER A C 1
ATOM 661 O O . SER A 1 89 ? -14.641 -34.043 53.308 1.00 58.91 89 SER A O 1
ATOM 663 N N . THR A 1 90 ? -12.445 -33.555 53.559 1.00 59.81 90 THR A N 1
ATOM 664 C CA . THR A 1 90 ? -11.874 -34.731 54.259 1.00 59.81 90 THR A CA 1
ATOM 665 C C . THR A 1 90 ? -10.420 -34.977 53.834 1.00 59.81 90 THR A C 1
ATOM 667 O O . THR A 1 90 ? -10.117 -35.323 52.698 1.00 59.81 90 THR A O 1
ATOM 670 N N . THR A 1 91 ? -9.532 -34.797 54.809 1.00 63.19 91 THR A N 1
ATOM 671 C CA . THR A 1 91 ? -8.173 -35.338 54.955 1.00 63.19 91 THR A CA 1
ATOM 672 C C . THR A 1 91 ? -8.099 -36.847 54.671 1.00 63.19 91 THR A C 1
ATOM 674 O O . THR A 1 91 ? -8.974 -37.584 55.118 1.00 63.19 91 THR A O 1
ATOM 677 N N . PRO A 1 92 ? -7.031 -37.342 54.021 1.00 64.25 92 PRO A N 1
ATOM 678 C CA . PRO A 1 92 ? -6.183 -38.308 54.735 1.00 64.25 92 PRO A CA 1
ATOM 679 C C .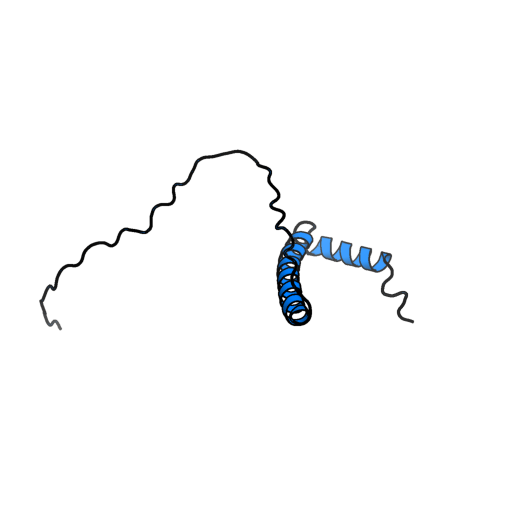 PRO A 1 92 ? -4.667 -38.152 54.456 1.00 64.25 92 PRO A C 1
ATOM 681 O O . PRO A 1 92 ? -4.282 -37.770 53.351 1.00 64.25 92 PRO A O 1
ATOM 684 N N . PRO A 1 93 ? -3.793 -38.479 55.430 1.00 67.88 93 PRO A N 1
ATOM 685 C CA . PRO A 1 93 ? -2.347 -38.575 55.241 1.00 67.88 93 PRO A CA 1
ATOM 686 C C . PRO A 1 93 ? -1.937 -39.976 54.742 1.00 67.88 93 PRO A C 1
ATOM 688 O O . PRO A 1 93 ? -2.295 -40.973 55.360 1.00 67.88 93 PRO A O 1
ATOM 691 N N . GLN A 1 94 ? -1.171 -40.046 53.651 1.00 57.72 94 GLN A N 1
ATOM 692 C CA . GLN A 1 94 ? -0.316 -41.172 53.219 1.00 57.72 94 GLN A CA 1
ATOM 693 C C . GLN A 1 94 ? 0.756 -40.546 52.302 1.00 57.72 94 GLN A C 1
ATOM 695 O O . GLN A 1 94 ? 0.382 -39.797 51.404 1.00 57.72 94 GLN A O 1
ATOM 700 N N . ALA A 1 95 ? 2.069 -40.710 52.456 1.00 50.59 95 ALA A N 1
ATOM 701 C CA . ALA A 1 95 ? 2.898 -41.651 53.203 1.00 50.59 95 ALA A CA 1
ATOM 702 C C . ALA A 1 95 ? 4.170 -40.948 53.720 1.00 50.59 95 ALA A C 1
ATOM 704 O O . ALA A 1 95 ? 4.459 -39.831 53.230 1.00 50.59 95 ALA A O 1
#

Organism: NCBI:txid3030830

Radius of gyration: 28.97 Å; chains: 1; bounding box: 50×66×71 Å